Protein AF-A0A7K3B7R7-F1 (afdb_monomer_lite)

Secondary structure (DSSP, 8-state):
-PPPP----PPPPHHHHHHHHHHHHHHTT-TTTTT--HHHHHHHHHHHHHHTT--HHHHHHHTT-SSSHHHHHHHTT---SHHHHHHHHHHHHT-S-S---------

Structure (mmCIF, N/CA/C/O backbone):
data_AF-A0A7K3B7R7-F1
#
_entry.id   AF-A0A7K3B7R7-F1
#
loop_
_atom_site.group_PDB
_atom_site.id
_atom_site.type_symbol
_atom_site.label_atom_id
_atom_site.label_alt_id
_atom_site.label_comp_id
_atom_site.label_asym_id
_atom_site.label_entity_id
_atom_site.label_seq_id
_atom_site.pdbx_PDB_ins_code
_atom_site.Cartn_x
_atom_site.Cartn_y
_atom_site.Cartn_z
_atom_site.occupancy
_atom_site.B_iso_or_equiv
_atom_site.auth_seq_id
_atom_site.auth_comp_id
_atom_site.auth_asym_id
_atom_site.auth_atom_id
_atom_site.pdbx_PDB_model_num
ATOM 1 N N . MET A 1 1 ? 28.912 -27.828 24.192 1.00 46.25 1 MET A N 1
ATOM 2 C CA . MET A 1 1 ? 28.065 -27.577 23.003 1.00 46.25 1 MET A CA 1
ATOM 3 C C . MET A 1 1 ? 28.000 -26.072 22.773 1.00 46.25 1 MET A C 1
ATOM 5 O O . MET A 1 1 ? 27.252 -25.391 23.460 1.00 46.25 1 MET A O 1
ATOM 9 N N . THR A 1 2 ? 28.843 -25.534 21.890 1.00 43.78 2 THR A N 1
ATOM 10 C CA . THR A 1 2 ? 28.961 -24.084 21.651 1.00 43.78 2 THR A CA 1
ATOM 11 C C . THR A 1 2 ? 28.072 -23.689 20.475 1.00 43.78 2 THR A C 1
ATOM 13 O O . THR A 1 2 ? 28.225 -24.208 19.373 1.00 43.78 2 THR A O 1
ATOM 16 N N . ARG A 1 3 ? 27.106 -22.800 20.721 1.00 42.75 3 ARG A N 1
ATOM 17 C CA . ARG A 1 3 ? 26.146 -22.293 19.732 1.00 42.75 3 ARG A CA 1
ATOM 18 C C . ARG A 1 3 ? 26.862 -21.364 18.742 1.00 42.75 3 ARG A C 1
ATOM 20 O O . ARG A 1 3 ? 27.507 -20.406 19.157 1.00 42.75 3 ARG A O 1
ATOM 27 N N . ALA A 1 4 ? 26.749 -21.656 17.446 1.00 44.12 4 ALA A N 1
ATOM 28 C CA . ALA A 1 4 ? 27.313 -20.835 16.374 1.00 44.12 4 ALA A CA 1
ATOM 29 C C . ALA A 1 4 ? 26.677 -19.425 16.343 1.00 44.12 4 ALA A C 1
ATOM 31 O O . ALA A 1 4 ? 25.479 -19.292 16.627 1.00 44.12 4 ALA A O 1
ATOM 32 N N . PRO A 1 5 ? 27.436 -18.370 15.987 1.00 53.50 5 PRO A N 1
ATOM 33 C CA . PRO A 1 5 ? 26.903 -17.018 15.894 1.00 53.50 5 PRO A CA 1
ATOM 34 C C . PRO A 1 5 ? 25.890 -16.923 14.751 1.00 53.50 5 PRO A C 1
ATOM 36 O O . PRO A 1 5 ? 26.115 -17.400 13.638 1.00 53.50 5 PRO A O 1
ATOM 39 N N . HIS A 1 6 ? 24.753 -16.294 15.040 1.00 53.25 6 HIS A N 1
ATOM 40 C CA . HIS A 1 6 ? 23.713 -16.009 14.063 1.00 53.25 6 HIS A CA 1
ATOM 41 C C . HIS A 1 6 ? 24.274 -14.991 13.063 1.00 53.25 6 HIS A C 1
ATOM 43 O O . HIS A 1 6 ? 24.406 -13.809 13.377 1.00 53.25 6 HIS A O 1
ATOM 49 N N . ALA A 1 7 ? 24.684 -15.460 11.884 1.00 51.19 7 ALA A N 1
ATOM 50 C CA . ALA A 1 7 ? 25.172 -14.597 10.821 1.00 51.19 7 ALA A CA 1
ATOM 51 C C . ALA A 1 7 ? 24.057 -13.619 10.425 1.00 51.19 7 ALA A C 1
ATOM 53 O O . ALA A 1 7 ? 23.098 -13.988 9.745 1.00 51.19 7 ALA A O 1
ATOM 54 N N . SER A 1 8 ? 24.190 -12.368 10.868 1.00 52.75 8 SER A N 1
ATOM 55 C CA . SER A 1 8 ? 23.387 -11.248 10.393 1.00 52.75 8 SER A CA 1
ATOM 56 C C . SER A 1 8 ? 23.635 -11.117 8.893 1.00 52.75 8 SER A C 1
ATOM 58 O O . SER A 1 8 ? 24.683 -10.635 8.459 1.00 52.75 8 SER A O 1
ATOM 60 N N . LYS A 1 9 ? 22.715 -11.642 8.075 1.00 57.69 9 LYS A N 1
ATOM 61 C CA . LYS A 1 9 ? 22.773 -11.480 6.622 1.00 57.69 9 LYS A CA 1
ATOM 62 C C . LYS A 1 9 ? 22.607 -9.994 6.332 1.00 57.69 9 LYS A C 1
ATOM 64 O O . LYS A 1 9 ? 21.502 -9.463 6.368 1.00 57.69 9 LYS A O 1
ATOM 69 N N . MET A 1 10 ? 23.729 -9.328 6.083 1.00 53.34 10 MET A N 1
ATOM 70 C CA . MET A 1 10 ? 23.778 -7.915 5.747 1.00 53.34 10 MET A CA 1
ATOM 71 C C . MET A 1 10 ? 22.885 -7.659 4.529 1.00 53.34 10 MET A C 1
ATOM 73 O O . MET A 1 10 ? 23.111 -8.219 3.453 1.00 53.34 10 MET A O 1
ATOM 77 N N . SER A 1 11 ? 21.843 -6.845 4.721 1.00 61.38 11 SER A N 1
ATO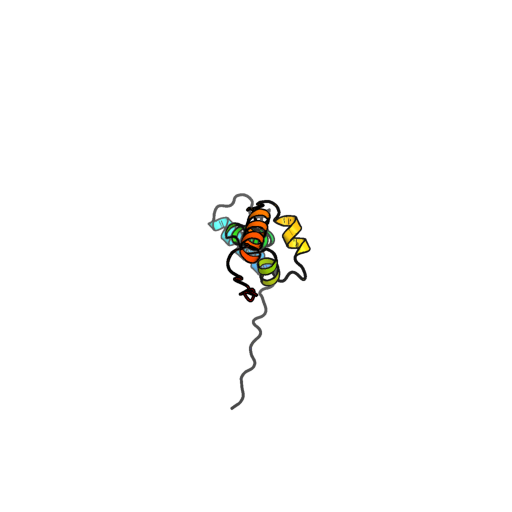M 78 C CA . SER A 1 11 ? 20.913 -6.473 3.655 1.00 61.38 11 SER A CA 1
ATOM 79 C C . SER A 1 11 ? 21.689 -5.929 2.452 1.00 61.38 11 SER A C 1
ATOM 81 O O . SER A 1 11 ? 22.610 -5.124 2.633 1.00 61.38 11 SER A O 1
ATOM 83 N N . PRO A 1 12 ? 21.359 -6.351 1.218 1.00 62.47 12 PRO A N 1
ATOM 84 C CA . PRO A 1 12 ? 22.088 -5.910 0.045 1.00 62.47 12 PRO A CA 1
ATOM 85 C C . PRO A 1 12 ? 22.041 -4.378 -0.055 1.00 62.47 12 PRO A C 1
ATOM 87 O O . PRO A 1 12 ? 20.978 -3.781 0.131 1.00 62.47 12 PRO A O 1
ATOM 90 N N . PRO A 1 13 ? 23.169 -3.718 -0.375 1.00 68.94 13 PRO A N 1
ATOM 91 C CA . PRO A 1 13 ? 23.219 -2.266 -0.457 1.00 68.94 13 PRO A CA 1
ATOM 92 C C . PRO A 1 13 ? 22.164 -1.752 -1.442 1.00 68.94 13 PRO A C 1
ATOM 94 O O . PRO A 1 13 ? 21.973 -2.336 -2.512 1.00 68.94 13 PRO A O 1
ATOM 97 N N . ARG A 1 14 ? 21.508 -0.634 -1.104 1.00 64.88 14 ARG A N 1
ATOM 98 C CA . ARG A 1 14 ? 20.376 -0.018 -1.834 1.00 64.88 14 ARG A CA 1
ATOM 99 C C . ARG A 1 14 ? 20.536 -0.012 -3.362 1.00 64.88 14 ARG A C 1
ATOM 101 O O . ARG A 1 14 ? 19.575 -0.237 -4.096 1.00 64.88 14 ARG A O 1
ATOM 108 N N . ARG A 1 15 ? 21.763 0.200 -3.853 1.00 71.25 15 ARG A N 1
ATOM 109 C CA . ARG A 1 15 ? 22.100 0.213 -5.286 1.00 71.25 15 ARG A CA 1
ATOM 110 C C . ARG A 1 15 ? 21.878 -1.141 -5.981 1.00 71.25 15 ARG A C 1
ATOM 112 O O . ARG A 1 15 ? 21.479 -1.152 -7.142 1.00 71.25 15 ARG A O 1
ATOM 119 N N . LYS A 1 16 ? 22.095 -2.271 -5.295 1.00 80.06 16 LYS A N 1
ATOM 120 C CA . LYS A 1 16 ? 21.830 -3.619 -5.834 1.00 80.06 16 LYS A CA 1
ATOM 121 C C . LYS A 1 16 ? 20.328 -3.886 -5.962 1.00 80.06 16 LYS A C 1
ATOM 123 O O . LYS A 1 16 ? 19.905 -4.422 -6.980 1.00 80.06 16 LYS A O 1
ATOM 128 N N . VAL A 1 17 ? 19.529 -3.443 -4.989 1.00 84.50 17 VAL A N 1
ATOM 129 C CA . VAL A 1 17 ? 18.064 -3.612 -4.995 1.00 84.50 17 VAL A CA 1
ATOM 130 C C . VAL A 1 17 ? 17.426 -2.843 -6.151 1.00 84.50 17 VAL A C 1
ATOM 132 O O . VAL A 1 17 ? 16.687 -3.425 -6.938 1.00 84.50 17 VAL A O 1
ATOM 135 N N . LEU A 1 18 ? 17.771 -1.562 -6.321 1.00 84.38 18 LEU A N 1
ATOM 136 C CA . LEU A 1 18 ? 17.210 -0.742 -7.400 1.00 84.38 18 LEU A CA 1
ATOM 137 C C . LEU A 1 18 ? 17.597 -1.261 -8.793 1.00 84.38 18 LEU A C 1
ATOM 139 O O . LEU A 1 18 ? 16.796 -1.209 -9.723 1.00 84.38 18 LEU A O 1
ATOM 143 N N . ARG A 1 19 ? 18.820 -1.782 -8.945 1.00 86.38 19 ARG A N 1
ATOM 144 C CA . ARG A 1 19 ? 19.269 -2.404 -10.197 1.00 86.38 19 ARG A CA 1
ATOM 145 C C . ARG A 1 19 ? 18.445 -3.647 -10.528 1.00 86.38 19 ARG A C 1
ATOM 147 O O . ARG A 1 19 ? 17.973 -3.763 -11.653 1.00 86.38 19 ARG A O 1
ATOM 154 N N . ASN A 1 20 ? 18.272 -4.549 -9.563 1.00 89.12 20 ASN A N 1
ATOM 155 C CA . ASN A 1 20 ? 17.498 -5.770 -9.771 1.00 89.12 20 ASN A CA 1
ATOM 156 C C . ASN A 1 20 ? 16.024 -5.440 -10.057 1.00 89.12 20 ASN A C 1
ATOM 158 O O . ASN A 1 20 ? 15.453 -5.984 -10.994 1.00 89.12 20 ASN A O 1
ATOM 162 N N . PHE A 1 21 ? 15.446 -4.476 -9.334 1.00 89.00 21 PHE A N 1
ATOM 163 C CA . PHE A 1 21 ? 14.086 -3.993 -9.578 1.00 89.00 21 PHE A CA 1
ATOM 164 C C . PHE A 1 21 ? 13.899 -3.472 -11.011 1.00 89.00 21 PHE A C 1
ATOM 166 O O . PHE A 1 21 ? 12.953 -3.847 -11.690 1.00 89.00 21 PHE A O 1
ATOM 173 N N . ARG A 1 22 ? 14.850 -2.686 -11.529 1.00 89.19 22 ARG A N 1
ATOM 174 C CA . ARG A 1 22 ? 14.823 -2.215 -12.926 1.00 89.19 22 ARG A CA 1
ATOM 175 C C . ARG A 1 22 ? 14.975 -3.329 -13.962 1.00 89.19 22 ARG A C 1
ATOM 177 O O . ARG A 1 22 ? 14.510 -3.152 -15.086 1.00 89.19 22 ARG A O 1
ATOM 184 N N . SER A 1 23 ? 15.641 -4.431 -13.612 1.00 91.19 23 SER A N 1
ATOM 185 C CA . SER A 1 23 ? 15.676 -5.629 -14.459 1.00 91.19 23 SER A CA 1
ATOM 186 C C . SER A 1 23 ? 14.284 -6.247 -14.535 1.00 91.19 23 SER A C 1
ATOM 188 O O . SER A 1 23 ? 13.755 -6.385 -15.626 1.00 91.19 23 SER A O 1
ATOM 190 N N . LEU A 1 24 ? 13.640 -6.468 -13.386 1.00 91.31 24 LEU A N 1
ATOM 191 C CA . LEU A 1 24 ? 12.280 -7.013 -13.327 1.00 91.31 24 LEU A CA 1
ATOM 192 C C . LEU A 1 24 ? 11.270 -6.142 -14.087 1.00 91.31 24 LEU A C 1
ATOM 194 O O . LEU A 1 24 ? 10.455 -6.663 -14.836 1.00 91.31 24 LEU A O 1
ATOM 198 N N . LEU A 1 25 ? 11.355 -4.812 -13.964 1.00 91.94 25 LEU A N 1
ATOM 199 C CA . LEU A 1 25 ? 10.488 -3.898 -14.719 1.00 91.94 25 LEU A CA 1
ATOM 200 C C . LEU A 1 25 ? 10.712 -3.973 -16.237 1.00 91.94 25 LEU A C 1
ATOM 202 O O . LEU A 1 25 ? 9.785 -3.721 -17.000 1.00 91.94 25 LEU A O 1
ATOM 206 N N . LYS A 1 26 ? 11.932 -4.303 -16.684 1.00 91.56 26 LYS A N 1
ATOM 207 C CA . LYS A 1 26 ? 12.227 -4.546 -18.106 1.00 91.56 26 LYS A CA 1
ATOM 208 C C . LYS A 1 26 ? 11.517 -5.797 -18.583 1.00 91.56 26 LYS A C 1
ATOM 210 O O . LYS A 1 26 ? 10.862 -5.759 -19.617 1.00 91.56 26 LYS A O 1
ATOM 215 N N . ASP A 1 27 ? 11.657 -6.867 -17.815 1.00 93.94 27 ASP A N 1
ATOM 216 C CA . ASP A 1 27 ? 11.107 -8.173 -18.157 1.00 93.94 27 ASP A CA 1
ATOM 217 C C . ASP A 1 27 ? 9.568 -8.138 -18.122 1.00 93.94 27 ASP A C 1
ATOM 219 O O . ASP A 1 27 ? 8.915 -8.794 -18.923 1.00 93.94 27 ASP A O 1
ATOM 223 N N . ALA A 1 28 ? 8.990 -7.284 -17.270 1.00 92.12 28 ALA A N 1
ATOM 224 C CA . ALA A 1 28 ? 7.556 -7.010 -17.196 1.00 92.12 28 ALA A CA 1
ATOM 225 C C . ALA A 1 28 ? 7.038 -5.978 -18.228 1.00 92.12 28 ALA A C 1
ATOM 227 O O . ALA A 1 28 ? 5.858 -5.639 -18.197 1.00 92.12 28 ALA A O 1
ATOM 228 N N . GLY A 1 29 ? 7.888 -5.451 -19.120 1.00 93.06 29 GLY A N 1
ATOM 229 C CA . GLY A 1 29 ? 7.460 -4.575 -20.220 1.00 93.06 29 GLY A CA 1
ATOM 230 C C . GLY A 1 29 ? 7.135 -3.122 -19.845 1.00 93.06 29 GLY A C 1
ATOM 231 O O . GLY A 1 29 ? 6.448 -2.441 -20.602 1.00 93.06 29 GLY A O 1
ATOM 232 N N . PHE A 1 30 ? 7.620 -2.609 -18.709 1.00 89.88 30 PHE A N 1
ATOM 233 C CA . PHE A 1 30 ? 7.379 -1.211 -18.331 1.00 89.88 30 PHE A CA 1
ATOM 234 C C . PHE A 1 30 ? 8.234 -0.245 -19.179 1.00 89.88 30 PHE A C 1
ATOM 236 O O . PHE A 1 30 ? 9.461 -0.408 -19.218 1.00 89.88 30 PHE A O 1
ATOM 243 N N . PRO A 1 31 ? 7.636 0.792 -19.801 1.00 81.88 31 PRO A N 1
ATOM 244 C CA . PRO A 1 31 ? 8.338 1.686 -20.727 1.00 81.88 31 PRO A CA 1
ATOM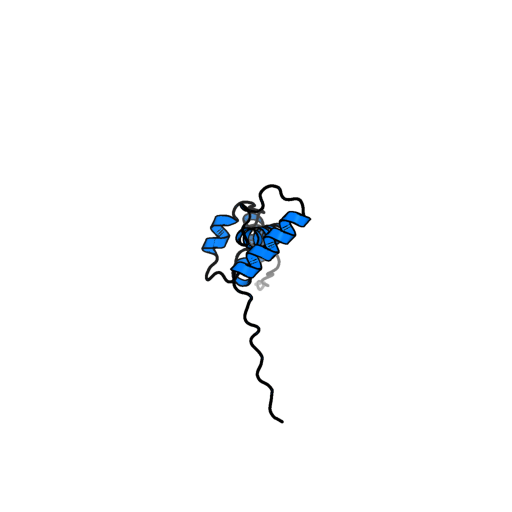 245 C C . PRO A 1 31 ? 9.405 2.549 -20.027 1.00 81.88 31 PRO A C 1
ATOM 247 O O . PRO A 1 31 ? 10.576 2.511 -20.411 1.00 81.88 31 PRO A O 1
ATOM 250 N N . ASP A 1 32 ? 9.058 3.220 -18.920 1.00 84.56 32 ASP A N 1
ATOM 251 C CA . ASP A 1 32 ? 9.922 4.216 -18.258 1.00 84.56 32 ASP A CA 1
ATOM 252 C C . ASP A 1 32 ? 10.483 3.770 -16.903 1.00 84.56 32 ASP A C 1
ATOM 254 O O . ASP A 1 32 ? 10.295 4.389 -15.861 1.00 84.56 32 ASP A O 1
ATOM 258 N N . ARG A 1 33 ? 11.267 2.689 -16.901 1.00 83.25 33 ARG A N 1
ATOM 259 C CA . ARG A 1 33 ? 11.856 2.055 -15.693 1.00 83.25 33 ARG A CA 1
ATOM 260 C C . ARG A 1 33 ? 12.677 2.981 -14.784 1.00 83.25 33 ARG A C 1
ATOM 262 O O . ARG A 1 33 ? 12.996 2.604 -13.656 1.00 83.25 33 ARG A O 1
ATOM 269 N N . LYS A 1 34 ? 13.123 4.137 -15.285 1.00 82.75 34 LYS A N 1
ATOM 270 C CA . LYS A 1 34 ? 13.902 5.113 -14.505 1.00 82.75 34 LYS A CA 1
ATOM 271 C C . LYS A 1 34 ? 13.022 5.941 -13.567 1.00 82.75 34 LYS A C 1
ATOM 273 O O . LYS A 1 34 ? 13.515 6.275 -12.492 1.00 82.75 34 LYS A O 1
ATOM 278 N N . GLU A 1 35 ? 11.764 6.164 -13.942 1.00 85.12 35 GLU A N 1
ATOM 279 C CA . GLU A 1 35 ? 10.748 6.856 -13.136 1.00 85.12 35 GLU A CA 1
ATOM 280 C C . GLU A 1 35 ? 10.291 6.004 -11.946 1.00 85.12 35 GLU A C 1
ATOM 282 O O . GLU A 1 35 ? 9.925 6.509 -10.888 1.00 85.12 35 GLU A O 1
ATOM 287 N N . TRP A 1 36 ? 10.388 4.679 -12.075 1.00 84.75 36 TRP A N 1
ATOM 288 C CA . TRP A 1 36 ? 10.016 3.756 -11.014 1.00 84.75 36 TRP A CA 1
ATOM 289 C C . TRP A 1 36 ? 11.113 3.646 -9.957 1.00 84.75 36 TRP A C 1
ATOM 291 O O . TRP A 1 36 ? 12.267 3.284 -10.222 1.00 84.75 36 TRP A O 1
ATOM 301 N N . THR A 1 37 ? 10.724 3.885 -8.709 1.00 84.75 37 THR A N 1
ATOM 302 C CA . THR A 1 37 ? 11.582 3.671 -7.545 1.00 84.75 37 THR A CA 1
ATOM 303 C C . THR A 1 37 ? 11.029 2.547 -6.677 1.00 84.75 37 THR A C 1
ATOM 305 O O . THR A 1 37 ? 9.848 2.218 -6.721 1.00 84.75 37 THR A O 1
ATOM 308 N N . THR A 1 38 ? 11.868 1.965 -5.817 1.00 81.81 38 THR A N 1
ATOM 309 C CA . THR A 1 38 ? 11.414 0.949 -4.852 1.00 81.81 38 THR A CA 1
ATOM 310 C C . THR A 1 38 ? 10.408 1.501 -3.834 1.00 81.81 38 THR A C 1
ATOM 312 O O . THR A 1 38 ? 9.782 0.721 -3.123 1.00 81.81 38 THR A O 1
ATOM 315 N N . ARG A 1 39 ? 10.247 2.833 -3.739 1.00 81.62 39 ARG A N 1
ATOM 316 C CA . ARG A 1 39 ? 9.224 3.478 -2.905 1.00 81.62 39 ARG A CA 1
ATOM 317 C C . ARG A 1 39 ? 7.818 3.119 -3.382 1.00 81.62 39 ARG A C 1
ATOM 319 O O . ARG A 1 39 ? 6.957 2.908 -2.534 1.00 81.62 39 ARG A O 1
ATOM 326 N N . GLU A 1 40 ? 7.623 2.969 -4.691 1.00 81.38 40 GLU A N 1
ATOM 327 C CA . GLU A 1 40 ? 6.321 2.616 -5.264 1.00 81.38 40 GLU A CA 1
ATOM 328 C C . GLU A 1 40 ? 5.820 1.266 -4.749 1.00 81.38 40 GLU A C 1
ATOM 330 O O . GLU A 1 40 ? 4.639 1.121 -4.469 1.00 81.38 40 GLU A O 1
ATOM 335 N N . LEU A 1 41 ? 6.719 0.311 -4.486 1.00 83.31 41 LEU A N 1
ATOM 336 C CA . LEU A 1 41 ? 6.346 -0.984 -3.907 1.00 83.31 41 LEU A CA 1
ATOM 337 C C . LEU A 1 41 ? 5.749 -0.848 -2.502 1.00 83.31 41 LEU A C 1
ATOM 339 O O . LEU A 1 41 ? 4.783 -1.534 -2.177 1.00 83.31 41 LEU A O 1
ATOM 343 N N . ARG A 1 42 ? 6.292 0.054 -1.670 1.00 81.50 42 ARG A N 1
ATOM 344 C CA . ARG A 1 42 ? 5.712 0.348 -0.350 1.00 81.50 42 ARG A CA 1
ATOM 345 C C . ARG A 1 42 ? 4.333 0.986 -0.507 1.00 81.50 42 ARG A C 1
ATOM 347 O O . ARG A 1 42 ? 3.437 0.661 0.263 1.00 81.50 42 ARG A O 1
ATOM 354 N N . THR A 1 43 ? 4.163 1.855 -1.500 1.00 79.06 43 THR A N 1
ATOM 355 C CA . THR A 1 43 ? 2.864 2.457 -1.814 1.00 79.06 43 THR A CA 1
ATOM 356 C C . THR A 1 43 ? 1.852 1.387 -2.241 1.00 79.06 43 THR A C 1
ATOM 358 O O . THR A 1 43 ? 0.788 1.283 -1.641 1.00 79.06 43 THR A O 1
ATOM 361 N N . SER A 1 44 ? 2.194 0.523 -3.202 1.00 81.69 44 SER A N 1
ATOM 362 C CA . SER A 1 44 ? 1.321 -0.565 -3.666 1.00 81.69 44 SER A CA 1
ATOM 363 C C . SER A 1 44 ? 0.956 -1.545 -2.551 1.00 81.69 44 SER A C 1
ATOM 365 O O . SER A 1 44 ? -0.203 -1.932 -2.442 1.00 81.69 44 SER A O 1
ATOM 367 N N . PHE A 1 45 ? 1.916 -1.912 -1.697 1.00 84.50 45 PHE A N 1
ATOM 368 C CA . PHE A 1 45 ? 1.678 -2.789 -0.549 1.00 84.50 45 PHE A CA 1
ATOM 369 C C . PHE A 1 45 ? 0.598 -2.231 0.384 1.00 84.50 45 PHE A C 1
ATOM 371 O O . PHE A 1 45 ? -0.354 -2.929 0.722 1.00 84.50 45 PHE A O 1
ATOM 378 N N . VAL A 1 46 ? 0.711 -0.955 0.760 1.00 78.31 46 VAL A N 1
ATOM 379 C CA . VAL A 1 46 ? -0.275 -0.313 1.637 1.00 78.31 46 VAL A CA 1
ATOM 380 C C . VAL A 1 46 ? -1.631 -0.171 0.940 1.00 78.31 46 VAL A C 1
ATOM 382 O O . VAL A 1 46 ? -2.652 -0.447 1.567 1.00 78.31 46 VAL A O 1
ATOM 385 N N . SER A 1 47 ? -1.657 0.185 -0.351 1.00 75.38 47 SER A N 1
ATOM 386 C CA . SER A 1 47 ? -2.897 0.250 -1.139 1.00 75.38 47 SER A CA 1
ATOM 387 C C . SER A 1 47 ? -3.651 -1.079 -1.150 1.00 75.38 47 SER A C 1
ATOM 389 O O . SER A 1 47 ? -4.860 -1.087 -0.944 1.00 75.38 47 SER A O 1
ATOM 391 N N . LEU A 1 48 ? -2.951 -2.199 -1.364 1.00 82.38 48 LEU A N 1
ATOM 392 C CA . LEU A 1 48 ? -3.567 -3.527 -1.393 1.00 82.38 48 LEU A CA 1
ATOM 393 C C . LEU A 1 48 ? -4.145 -3.907 -0.029 1.00 82.38 48 LEU A C 1
ATOM 395 O O . LEU A 1 48 ? -5.300 -4.310 0.049 1.00 82.38 48 LEU A O 1
ATOM 399 N N . LEU A 1 49 ? -3.386 -3.730 1.056 1.00 82.06 49 LEU A N 1
ATOM 400 C CA . LEU A 1 49 ? -3.888 -4.036 2.401 1.00 82.06 49 LEU A CA 1
ATOM 401 C C . LEU A 1 49 ? -5.103 -3.177 2.770 1.00 82.06 49 LEU A C 1
ATOM 403 O O . LEU A 1 49 ? -6.059 -3.678 3.360 1.00 82.06 49 LEU A O 1
ATOM 407 N N . SER A 1 50 ? -5.092 -1.904 2.377 1.00 74.06 50 SER A N 1
ATOM 408 C CA . SER A 1 50 ? -6.236 -1.016 2.564 1.00 74.06 50 SER A CA 1
ATOM 409 C C . SER A 1 50 ? -7.451 -1.471 1.745 1.00 74.06 50 SER A C 1
ATOM 411 O O . SER A 1 50 ? -8.564 -1.487 2.270 1.00 74.06 50 SER A O 1
ATOM 413 N N . ASP A 1 51 ? -7.265 -1.912 0.497 1.00 77.50 51 ASP A N 1
ATOM 414 C CA . ASP A 1 51 ? -8.360 -2.456 -0.317 1.00 77.50 51 ASP A CA 1
ATOM 415 C C . ASP A 1 51 ? -8.854 -3.828 0.182 1.00 77.50 51 ASP A C 1
ATOM 417 O O . ASP A 1 51 ? -9.998 -4.209 -0.051 1.00 77.50 51 ASP A O 1
ATOM 421 N N . HIS A 1 52 ? -8.064 -4.544 0.974 1.00 81.25 52 HIS A N 1
ATOM 422 C CA . HIS A 1 52 ? -8.532 -5.720 1.710 1.00 81.25 52 HIS A CA 1
ATOM 423 C C . HIS A 1 52 ? -9.214 -5.384 3.048 1.00 81.25 52 HIS A C 1
ATOM 425 O O . HIS A 1 52 ? -9.632 -6.292 3.759 1.00 81.25 52 HIS A O 1
ATOM 431 N N . GLY A 1 53 ? -9.382 -4.100 3.384 1.00 75.56 53 GLY A N 1
ATOM 432 C CA . GLY A 1 53 ? -10.079 -3.664 4.597 1.00 75.56 53 GLY A CA 1
ATOM 433 C C . GLY A 1 53 ? -9.245 -3.764 5.875 1.00 75.56 53 GLY A C 1
ATOM 434 O O . GLY A 1 53 ? -9.800 -3.679 6.966 1.00 75.56 53 GLY A O 1
ATOM 435 N N . ILE A 1 54 ? -7.923 -3.930 5.766 1.00 80.06 54 ILE A N 1
ATOM 436 C CA . ILE A 1 54 ? -7.047 -3.965 6.939 1.00 80.06 54 ILE A CA 1
ATOM 437 C C . ILE A 1 54 ? -6.973 -2.555 7.560 1.00 80.06 54 ILE A C 1
ATOM 439 O O . ILE A 1 54 ? -6.702 -1.593 6.831 1.00 80.06 54 ILE A O 1
ATOM 443 N N . PRO A 1 55 ? -7.166 -2.406 8.886 1.00 77.75 55 PRO A N 1
ATOM 444 C CA . PRO A 1 55 ? -7.096 -1.108 9.551 1.00 77.75 55 PRO A CA 1
ATOM 445 C C . PRO A 1 55 ? -5.740 -0.420 9.384 1.00 77.75 55 PRO A C 1
ATOM 447 O O . PRO A 1 55 ? -4.678 -1.056 9.370 1.00 77.75 55 PRO A O 1
ATOM 450 N N . ILE A 1 56 ? -5.761 0.908 9.287 1.00 74.12 56 ILE A N 1
ATOM 451 C CA . ILE A 1 56 ? -4.578 1.712 8.969 1.00 74.12 56 ILE A CA 1
ATOM 452 C C . ILE A 1 56 ? -3.508 1.636 10.066 1.00 74.12 56 ILE A C 1
ATOM 454 O O . ILE A 1 56 ? -2.312 1.710 9.780 1.00 74.12 56 ILE A O 1
ATOM 458 N N . GLU A 1 57 ? -3.913 1.427 11.314 1.00 74.81 57 GLU A N 1
ATOM 459 C CA . GLU A 1 57 ? -3.059 1.248 12.485 1.00 74.81 57 GLU A CA 1
ATOM 460 C C . GLU A 1 57 ? -2.283 -0.067 12.388 1.00 74.81 57 GLU A C 1
ATOM 462 O O . GLU A 1 57 ? -1.081 -0.108 12.657 1.00 74.81 57 GLU A O 1
ATOM 467 N N . VAL A 1 58 ? -2.958 -1.132 11.94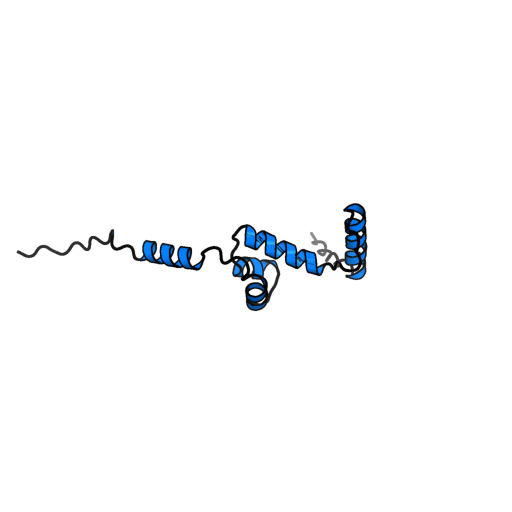3 1.00 78.31 58 VAL A N 1
ATOM 468 C CA . VAL A 1 58 ? -2.351 -2.447 11.709 1.00 78.31 58 VAL A CA 1
ATOM 469 C C . VAL A 1 58 ? -1.340 -2.347 10.571 1.00 78.31 58 VAL A C 1
ATOM 471 O O . VAL A 1 58 ? -0.192 -2.765 10.729 1.00 78.31 58 VAL A O 1
ATOM 474 N N . ILE A 1 59 ? -1.717 -1.710 9.458 1.00 78.88 59 ILE A N 1
ATOM 475 C CA . ILE A 1 59 ? -0.807 -1.512 8.323 1.00 78.88 59 ILE A CA 1
ATOM 476 C C . ILE A 1 59 ? 0.412 -0.675 8.737 1.00 78.88 59 ILE A C 1
ATOM 478 O O . ILE A 1 59 ? 1.542 -1.027 8.397 1.00 78.88 59 ILE A O 1
ATOM 482 N N . SER A 1 60 ? 0.209 0.395 9.513 1.00 78.19 60 SER A N 1
ATOM 483 C CA . SER A 1 60 ? 1.276 1.300 9.973 1.00 78.19 60 SER A CA 1
ATOM 484 C C . SER A 1 60 ? 2.338 0.582 10.810 1.00 78.19 60 SER A C 1
ATOM 486 O O . SER A 1 60 ? 3.530 0.856 10.649 1.00 78.19 60 SER A O 1
ATOM 488 N N . ARG A 1 61 ? 1.924 -0.381 11.644 1.00 80.38 61 ARG A N 1
ATOM 489 C CA . ARG A 1 61 ? 2.839 -1.234 12.420 1.00 80.38 61 ARG A CA 1
ATOM 490 C C . ARG A 1 61 ? 3.677 -2.135 11.510 1.00 80.38 61 ARG A C 1
ATOM 492 O O . ARG A 1 61 ? 4.887 -2.215 11.691 1.00 80.38 61 ARG A O 1
ATOM 499 N N . VAL A 1 62 ? 3.063 -2.755 10.499 1.00 81.69 62 VAL A N 1
ATOM 500 C CA . VAL A 1 62 ? 3.751 -3.671 9.565 1.00 81.69 62 VAL A CA 1
ATOM 501 C C . VAL A 1 62 ? 4.789 -2.947 8.705 1.00 81.69 62 VAL A C 1
ATOM 503 O O . VAL A 1 62 ? 5.864 -3.484 8.445 1.00 81.69 62 VAL A O 1
ATOM 506 N N . VAL A 1 63 ? 4.511 -1.712 8.280 1.00 79.62 63 VAL A N 1
ATOM 507 C CA . VAL A 1 63 ? 5.462 -0.926 7.471 1.00 79.62 63 VAL A CA 1
ATOM 508 C C . VAL A 1 63 ? 6.526 -0.197 8.302 1.00 79.62 63 VAL A C 1
ATOM 510 O O . VAL A 1 63 ? 7.415 0.436 7.723 1.00 79.62 63 VAL A O 1
ATOM 513 N N . GLY A 1 64 ? 6.463 -0.303 9.635 1.00 77.44 64 GLY A N 1
ATOM 514 C CA . GLY A 1 64 ? 7.440 0.268 10.563 1.00 77.44 64 GLY A CA 1
ATOM 515 C C . GLY A 1 64 ? 7.343 1.787 10.712 1.00 77.44 64 GLY A C 1
ATOM 516 O O . GLY A 1 64 ? 8.362 2.447 10.909 1.00 77.44 64 GLY A O 1
ATOM 517 N N . HIS A 1 65 ? 6.148 2.367 10.570 1.00 77.56 65 HIS A N 1
ATOM 518 C CA . HIS A 1 65 ? 5.950 3.783 10.875 1.00 77.56 65 HIS A CA 1
ATOM 519 C C . HIS A 1 65 ? 5.878 3.997 12.394 1.00 77.56 65 HIS A C 1
ATOM 521 O O . HIS A 1 65 ? 5.247 3.220 13.106 1.00 77.56 65 HIS A O 1
ATOM 527 N N . SER A 1 66 ? 6.483 5.083 12.888 1.00 57.03 66 SER A N 1
ATOM 528 C CA . SER A 1 66 ? 6.407 5.489 14.302 1.00 57.03 66 SER A CA 1
ATOM 529 C C . SER A 1 66 ? 5.019 5.997 14.728 1.00 57.03 66 SER A C 1
ATOM 531 O O . SER A 1 66 ? 4.783 6.198 15.914 1.00 57.03 66 SER A O 1
ATOM 533 N N . GLY A 1 67 ? 4.096 6.185 13.777 1.00 56.28 67 GLY A N 1
ATOM 534 C CA . GLY A 1 67 ? 2.695 6.558 13.991 1.00 56.28 67 GLY A CA 1
ATOM 535 C C . GLY A 1 67 ? 1.854 6.396 12.717 1.00 56.28 67 GLY A C 1
ATOM 536 O O . GLY A 1 67 ? 2.398 6.153 11.636 1.00 56.28 67 GLY A O 1
ATOM 537 N N . SER A 1 68 ? 0.528 6.541 12.823 1.00 56.12 68 SER A N 1
ATOM 538 C CA . SER A 1 68 ? -0.410 6.400 11.694 1.00 56.12 68 SER A CA 1
ATOM 539 C C . SER A 1 68 ? -0.493 7.640 10.803 1.00 56.12 68 SER A C 1
ATOM 541 O O . SER A 1 68 ? -0.927 7.515 9.664 1.00 56.12 68 SER A O 1
ATOM 543 N N . ALA A 1 69 ? -0.034 8.815 11.257 1.00 56.34 69 ALA A N 1
ATOM 544 C CA . ALA A 1 69 ? -0.230 10.097 10.564 1.00 56.34 69 ALA A CA 1
ATOM 545 C C . ALA A 1 69 ? 0.252 10.104 9.095 1.00 56.34 69 ALA A C 1
ATOM 547 O O . ALA A 1 69 ? -0.410 10.653 8.213 1.00 56.34 69 ALA A O 1
ATOM 548 N N . THR A 1 70 ? 1.385 9.452 8.804 1.00 56.72 70 THR A N 1
ATOM 549 C CA . THR A 1 70 ? 1.915 9.312 7.432 1.00 56.72 70 THR A CA 1
ATOM 550 C C . THR A 1 70 ? 1.040 8.398 6.569 1.00 56.72 70 THR A C 1
ATOM 552 O O . THR A 1 70 ? 0.938 8.600 5.361 1.00 56.72 70 THR A O 1
ATOM 555 N N . THR A 1 71 ? 0.397 7.400 7.173 1.00 53.81 71 THR A N 1
ATOM 556 C CA . THR A 1 71 ? -0.456 6.421 6.491 1.00 53.81 71 THR A CA 1
ATOM 557 C C . THR A 1 71 ? -1.893 6.959 6.348 1.00 53.81 71 THR A C 1
ATOM 559 O O . THR A 1 71 ? -2.464 6.908 5.265 1.00 53.81 71 THR A O 1
ATOM 562 N N . GLU A 1 72 ? -2.455 7.613 7.366 1.00 57.72 72 GLU A N 1
ATOM 563 C CA . GLU A 1 72 ? -3.766 8.284 7.311 1.00 57.72 72 GLU A CA 1
ATOM 564 C C . GLU A 1 72 ? -3.843 9.352 6.213 1.00 57.72 72 GLU A C 1
ATOM 566 O O . GLU A 1 72 ? -4.834 9.429 5.482 1.00 57.72 72 GLU A O 1
ATOM 571 N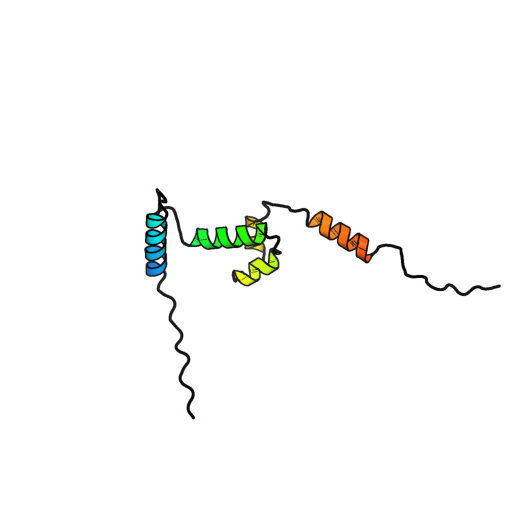 N . ARG A 1 73 ? -2.787 10.163 6.052 1.00 55.12 73 ARG A N 1
ATOM 572 C CA . ARG A 1 73 ? -2.765 11.266 5.075 1.00 55.12 73 ARG A CA 1
ATOM 573 C C . ARG A 1 73 ? -2.697 10.786 3.624 1.00 55.12 73 ARG A C 1
ATOM 575 O O . ARG A 1 73 ? -3.182 11.477 2.733 1.00 55.12 73 ARG A O 1
ATOM 582 N N . VAL A 1 74 ? -2.100 9.620 3.380 1.00 55.72 74 VAL A N 1
ATOM 583 C CA . VAL A 1 74 ? -1.931 9.063 2.027 1.00 55.72 74 VAL A CA 1
ATOM 584 C C . VAL A 1 74 ? -3.138 8.207 1.614 1.00 55.72 74 VAL A C 1
ATOM 586 O O . VAL A 1 74 ? -3.444 8.135 0.424 1.00 55.72 74 VAL A O 1
ATOM 589 N N . TYR A 1 75 ? -3.871 7.622 2.573 1.00 54.28 75 TYR A N 1
ATOM 590 C CA . TYR A 1 75 ? -4.826 6.539 2.291 1.00 54.28 75 TYR A CA 1
ATOM 591 C C . TYR A 1 75 ? -6.295 6.823 2.625 1.00 54.28 75 TYR A C 1
ATOM 593 O O . TYR A 1 75 ? -7.140 5.952 2.439 1.00 54.28 75 TYR A O 1
ATOM 601 N N . ARG A 1 76 ? -6.659 8.071 2.945 1.00 54.56 76 ARG A N 1
ATOM 602 C CA . ARG A 1 76 ? -8.060 8.543 3.058 1.00 54.56 76 ARG A CA 1
ATOM 603 C C . ARG A 1 76 ? -8.903 8.420 1.763 1.00 54.56 76 ARG A C 1
ATOM 605 O O . ARG A 1 76 ? -9.999 8.962 1.693 1.00 54.56 76 ARG A O 1
ATOM 612 N N . LYS A 1 77 ? -8.400 7.761 0.710 1.00 52.12 77 LYS A N 1
ATOM 613 C CA . LYS A 1 77 ? -9.002 7.711 -0.637 1.00 52.12 77 LYS A CA 1
ATOM 614 C C . LYS A 1 77 ? -10.135 6.694 -0.803 1.00 52.12 77 LYS A C 1
ATOM 616 O O . LYS A 1 77 ? -10.908 6.829 -1.743 1.00 52.12 77 LYS A O 1
ATOM 621 N N . LYS A 1 78 ? -10.286 5.724 0.100 1.00 49.12 78 LYS A N 1
ATOM 622 C CA . LYS A 1 78 ? -11.523 4.943 0.231 1.00 49.12 78 LYS A CA 1
ATOM 623 C C . LYS A 1 78 ? -11.969 5.006 1.683 1.00 49.12 78 LYS A C 1
ATOM 625 O O . LYS A 1 78 ? -11.593 4.170 2.497 1.00 49.12 78 LYS A O 1
ATOM 630 N N . LEU A 1 79 ? -12.801 5.997 1.986 1.00 48.75 79 LEU A N 1
ATOM 631 C CA . LEU A 1 79 ? -13.773 5.897 3.068 1.00 48.75 79 LEU A CA 1
ATOM 632 C C . LEU A 1 79 ? -14.732 4.744 2.711 1.00 48.75 79 LEU A C 1
ATOM 634 O O . LEU A 1 79 ? -15.856 4.969 2.279 1.00 48.75 79 LEU A O 1
ATOM 638 N N . ARG A 1 80 ? -14.283 3.485 2.839 1.00 52.88 80 ARG A N 1
ATOM 639 C CA . ARG A 1 80 ? -15.230 2.412 3.176 1.00 52.88 80 ARG A CA 1
ATOM 640 C C . ARG A 1 80 ? -15.902 2.860 4.473 1.00 52.88 80 ARG A C 1
ATOM 642 O O . ARG A 1 80 ? -15.225 3.551 5.238 1.00 52.88 80 ARG A O 1
ATOM 649 N N . PRO A 1 81 ? -17.190 2.580 4.707 1.00 54.16 81 PRO A N 1
ATOM 650 C CA . PRO A 1 81 ? -17.964 3.270 5.729 1.00 54.16 81 PRO A CA 1
ATOM 651 C C . PRO A 1 81 ? -17.572 2.779 7.133 1.00 54.16 81 PRO A C 1
ATOM 653 O O . PRO A 1 81 ? -18.366 2.188 7.843 1.00 54.16 81 PRO A O 1
ATOM 656 N N . LEU A 1 82 ? -16.332 3.039 7.553 1.00 54.59 82 LEU A N 1
ATOM 657 C CA . LEU A 1 82 ? -15.821 2.794 8.896 1.00 54.59 82 LEU A CA 1
ATOM 658 C C . LEU A 1 82 ? -16.625 3.603 9.915 1.00 54.59 82 LEU A C 1
ATOM 660 O O . LEU A 1 82 ? -16.780 3.179 11.050 1.00 54.59 82 LEU A O 1
ATOM 664 N N . ILE A 1 83 ? -17.149 4.759 9.492 1.00 58.22 83 ILE A N 1
ATOM 665 C CA . ILE A 1 83 ? -18.051 5.573 10.306 1.00 58.22 83 ILE A CA 1
ATOM 666 C C . ILE A 1 83 ? -19.375 4.833 10.530 1.00 58.22 83 ILE A C 1
ATOM 668 O O . ILE A 1 83 ? -19.848 4.812 11.658 1.00 58.22 83 ILE A O 1
ATOM 672 N N . ALA A 1 84 ? -19.937 4.189 9.497 1.00 61.47 84 ALA A N 1
ATOM 673 C CA . ALA A 1 84 ? -21.170 3.415 9.654 1.00 61.47 84 ALA A CA 1
ATOM 674 C C . ALA A 1 84 ? -20.923 2.155 10.485 1.00 61.47 84 ALA A C 1
ATOM 676 O O . ALA A 1 84 ? -21.645 1.937 11.437 1.00 61.47 84 ALA A O 1
ATOM 677 N N . ALA A 1 85 ? -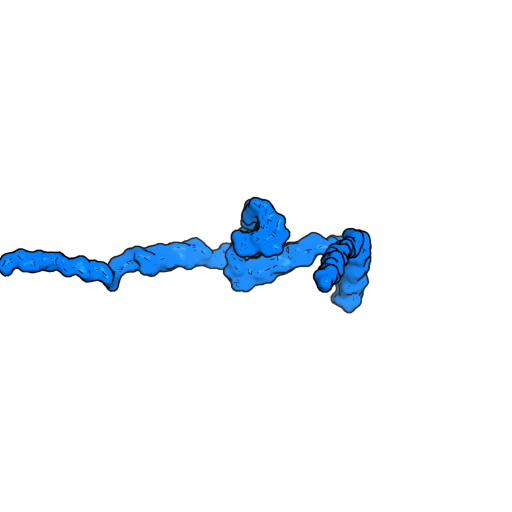19.839 1.416 10.227 1.00 65.81 85 ALA A N 1
ATOM 678 C CA . ALA A 1 85 ? -19.478 0.244 11.026 1.00 65.81 85 ALA A CA 1
ATOM 679 C C . ALA A 1 85 ? -19.237 0.586 12.510 1.00 65.81 85 ALA A C 1
ATOM 681 O O . ALA A 1 85 ? -19.539 -0.212 13.388 1.00 65.81 85 ALA A O 1
ATOM 682 N N . GLY A 1 86 ? -18.686 1.770 12.805 1.00 61.78 86 GLY A N 1
ATOM 683 C CA . GLY A 1 86 ? -18.530 2.248 14.179 1.00 61.78 86 GLY A CA 1
ATOM 684 C C . GLY A 1 86 ? -19.856 2.640 14.835 1.00 61.78 86 GLY A C 1
ATOM 685 O O . GLY A 1 86 ? -20.025 2.402 16.025 1.00 61.78 86 GLY A O 1
ATOM 686 N N . ALA A 1 87 ? -20.783 3.223 14.070 1.00 71.88 87 ALA A N 1
ATOM 687 C CA . ALA A 1 87 ? -22.133 3.522 14.539 1.00 71.88 87 ALA A CA 1
ATOM 688 C C . ALA A 1 87 ? -22.940 2.233 14.768 1.00 71.88 87 ALA A C 1
ATOM 690 O O . ALA A 1 87 ? -23.448 2.049 15.860 1.00 71.88 87 ALA A O 1
ATOM 691 N N . GLU A 1 88 ? -22.935 1.305 13.809 1.00 78.69 88 GLU A N 1
ATOM 692 C CA . GLU A 1 88 ? -23.560 -0.022 13.910 1.00 78.69 88 GLU A CA 1
ATOM 693 C C . GLU A 1 88 ? -23.015 -0.807 15.109 1.00 78.69 88 GLU A C 1
ATOM 695 O O . GLU A 1 88 ? -23.782 -1.330 15.903 1.00 78.69 88 GLU A O 1
ATOM 700 N N . ALA A 1 89 ? -21.694 -0.817 15.321 1.00 77.25 89 ALA A N 1
ATOM 701 C CA . ALA A 1 89 ? -21.113 -1.467 16.493 1.00 77.25 89 ALA A CA 1
ATOM 702 C C . ALA A 1 89 ? -21.533 -0.799 17.815 1.00 77.25 89 ALA A C 1
ATOM 704 O O . ALA A 1 89 ? -21.659 -1.482 18.825 1.00 77.25 89 ALA A O 1
ATOM 705 N N . MET A 1 90 ? -21.724 0.525 17.840 1.00 77.25 90 MET A N 1
ATOM 706 C CA . MET A 1 90 ? -22.253 1.211 19.023 1.00 77.25 90 MET A CA 1
ATOM 707 C C . MET A 1 90 ? -23.732 0.897 19.239 1.00 77.25 90 MET A C 1
ATOM 709 O O . MET A 1 90 ? -24.131 0.694 20.383 1.00 77.25 90 MET A O 1
ATOM 713 N N . ASP A 1 91 ? -24.515 0.819 18.166 1.00 81.19 91 ASP A N 1
ATOM 714 C CA . ASP A 1 91 ? -25.916 0.414 18.219 1.00 81.19 91 ASP A CA 1
ATOM 715 C C . ASP A 1 91 ? -26.039 -1.023 18.752 1.00 81.19 91 ASP A C 1
ATOM 717 O O . ASP A 1 91 ? -26.831 -1.244 19.658 1.00 81.19 91 ASP A O 1
ATOM 721 N N . ASP A 1 92 ? -25.182 -1.958 18.321 1.00 82.12 92 ASP A N 1
ATOM 722 C CA . ASP A 1 92 ? -25.110 -3.331 18.852 1.00 82.12 92 ASP A CA 1
ATOM 723 C C . ASP A 1 92 ? -24.694 -3.373 20.337 1.00 82.12 92 ASP A C 1
ATOM 725 O O . ASP A 1 92 ? -25.230 -4.147 21.130 1.00 82.12 92 ASP A O 1
ATOM 729 N N . ILE A 1 93 ? -23.712 -2.554 20.740 1.00 82.94 93 ILE A N 1
ATOM 730 C CA . ILE A 1 93 ? -23.224 -2.495 22.132 1.00 82.94 93 ILE A CA 1
ATOM 731 C C . ILE A 1 93 ? -24.296 -1.934 23.072 1.00 82.94 93 ILE A C 1
ATOM 733 O O . ILE A 1 93 ? -24.375 -2.347 24.232 1.00 82.94 93 ILE A O 1
ATOM 737 N N . PHE A 1 94 ? -25.089 -0.975 22.595 1.00 83.25 94 PHE A N 1
ATOM 738 C CA . PHE A 1 94 ? -26.081 -0.255 23.390 1.00 83.25 94 PHE A CA 1
ATOM 739 C C . PHE A 1 94 ? -27.526 -0.612 23.026 1.00 83.25 94 PHE A C 1
ATOM 741 O O . PHE A 1 94 ? -28.443 0.090 23.462 1.00 83.25 94 PHE A O 1
ATOM 748 N N . GLU A 1 95 ? -27.750 -1.701 22.281 1.00 75.62 95 GLU A N 1
ATOM 749 C CA . GLU A 1 95 ? -29.088 -2.121 21.874 1.00 75.62 95 GLU A CA 1
ATOM 750 C C . GLU A 1 95 ? -29.936 -2.401 23.134 1.00 75.62 95 GLU A C 1
ATOM 752 O O . GLU A 1 95 ? -29.572 -3.238 23.974 1.00 75.62 95 GLU A O 1
ATOM 757 N N . PRO A 1 96 ? -31.061 -1.691 23.341 1.00 60.88 96 PRO A N 1
ATOM 758 C CA . PRO A 1 96 ? -31.860 -1.810 24.553 1.00 60.88 96 PRO A CA 1
ATOM 759 C C . PRO A 1 96 ? -32.703 -3.088 24.489 1.00 60.88 96 PRO A C 1
ATOM 761 O O . PRO A 1 96 ? -33.884 -3.047 24.148 1.00 60.88 96 PRO A O 1
ATOM 764 N N . GLY A 1 97 ? -32.092 -4.239 24.789 1.00 63.56 97 GLY A N 1
ATOM 765 C CA . GLY A 1 97 ? -32.750 -5.510 24.495 1.00 63.56 97 GLY A CA 1
ATOM 766 C C . GLY A 1 97 ? -32.304 -6.779 25.214 1.00 63.56 97 GLY A C 1
ATOM 767 O O . GLY A 1 97 ? -32.709 -7.829 24.738 1.00 63.56 97 GLY A O 1
ATO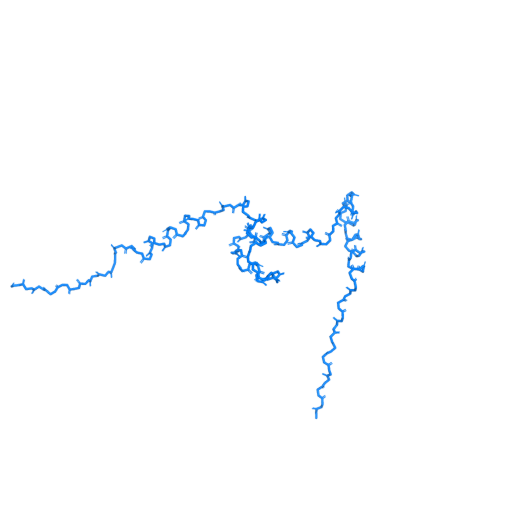M 768 N N . ASN A 1 98 ? -31.544 -6.766 26.325 1.00 54.50 98 ASN A N 1
ATOM 769 C CA . ASN A 1 98 ? -31.556 -7.932 27.244 1.00 54.50 98 ASN A CA 1
ATOM 770 C C . ASN A 1 98 ? -31.011 -7.725 28.674 1.00 54.50 98 ASN A C 1
ATOM 772 O O . ASN A 1 98 ? -30.480 -8.654 29.284 1.00 54.50 98 ASN A O 1
ATOM 776 N N . HIS A 1 99 ? -31.160 -6.538 29.260 1.00 51.19 99 HIS A N 1
ATOM 777 C CA . HIS A 1 99 ? -31.119 -6.424 30.719 1.00 51.19 99 HIS A CA 1
ATOM 778 C C . HIS A 1 99 ? -32.555 -6.425 31.230 1.00 51.19 99 HIS A C 1
ATOM 780 O O . HIS A 1 99 ? -33.118 -5.377 31.540 1.00 51.19 99 HIS A O 1
ATOM 786 N N . SER A 1 100 ? -33.165 -7.613 31.310 1.00 48.50 100 SER A N 1
ATOM 787 C CA . SER A 1 100 ? -34.276 -7.833 32.232 1.00 48.50 100 SER A CA 1
ATOM 788 C C . SER A 1 100 ? -33.727 -7.649 33.647 1.00 48.50 100 SER A C 1
ATOM 790 O O . SER A 1 100 ? -33.312 -8.602 34.306 1.00 48.50 100 SER A O 1
ATOM 792 N N . VAL A 1 101 ? -33.641 -6.393 34.083 1.00 52.03 101 VAL A N 1
ATOM 793 C CA . VAL A 1 101 ? -33.543 -6.071 35.498 1.00 52.03 101 VAL A CA 1
ATOM 794 C C . VAL A 1 101 ? -34.877 -6.514 36.071 1.00 52.03 101 VAL A C 1
ATOM 796 O O . VAL A 1 101 ? -35.908 -5.890 35.829 1.00 52.03 101 VAL A O 1
ATOM 799 N N . ASP A 1 102 ? -34.844 -7.667 36.727 1.00 56.12 102 ASP A N 1
ATOM 800 C CA . ASP A 1 102 ? -35.932 -8.210 37.522 1.00 56.12 102 ASP A CA 1
ATOM 801 C C . ASP A 1 102 ? -36.250 -7.179 38.613 1.00 56.12 102 ASP A C 1
ATOM 803 O O . ASP A 1 102 ? -35.579 -7.087 39.642 1.00 56.12 102 ASP A O 1
ATOM 807 N N . ALA A 1 103 ? -37.193 -6.286 38.313 1.00 57.38 103 ALA A N 1
ATOM 808 C CA . ALA A 1 103 ? -37.686 -5.317 39.269 1.00 57.38 103 ALA A CA 1
ATOM 809 C C . ALA A 1 103 ? -38.591 -6.073 40.255 1.00 57.38 103 ALA A C 1
ATOM 811 O O . ALA A 1 103 ? -39.539 -6.736 39.816 1.00 57.38 103 ALA A O 1
ATOM 812 N N . PRO A 1 104 ? -38.325 -6.005 41.571 1.00 53.97 104 PRO A N 1
ATOM 813 C CA . PRO A 1 104 ? -39.110 -6.736 42.552 1.00 53.97 104 PRO A CA 1
ATOM 814 C C . PRO A 1 104 ? -40.559 -6.240 42.519 1.00 53.97 104 PRO A C 1
ATOM 816 O O . PRO A 1 104 ? -40.825 -5.043 42.629 1.00 53.97 104 PRO A O 1
ATOM 819 N N . ARG A 1 105 ? -41.507 -7.168 42.350 1.00 49.28 105 ARG A N 1
ATOM 820 C CA . ARG A 1 105 ? -42.938 -6.881 42.489 1.00 49.28 105 ARG A CA 1
ATOM 821 C C . ARG A 1 105 ? -43.268 -6.675 43.969 1.00 49.28 105 ARG A C 1
ATOM 823 O O . ARG A 1 105 ? -43.465 -7.647 44.689 1.00 49.28 105 ARG A O 1
ATOM 830 N N . GLU A 1 106 ? -43.362 -5.420 44.397 1.00 50.06 106 GLU A N 1
ATOM 831 C CA . GLU A 1 106 ? -44.225 -5.025 45.516 1.00 50.06 106 GLU A CA 1
ATOM 832 C C . GLU A 1 106 ? -45.641 -4.785 44.975 1.00 50.06 106 GLU A C 1
ATOM 834 O O . GLU A 1 106 ? -45.839 -3.882 44.161 1.00 50.06 106 GLU A O 1
ATOM 839 N N . VAL A 1 107 ? -46.598 -5.658 45.307 1.00 48.72 107 VAL A N 1
ATOM 840 C CA . VAL A 1 107 ? -47.612 -5.517 46.381 1.00 48.72 107 VAL A CA 1
ATOM 841 C C . VAL A 1 107 ? -48.510 -6.753 46.407 1.00 48.72 107 VAL A C 1
ATOM 843 O O . VAL A 1 107 ? -48.947 -7.200 45.323 1.00 48.72 107 VAL A O 1
#

Foldseek 3Di:
DDDDDDPPPPDPPLVVVLVVQLVVCVVVPPDCSVPDDCVVVLVVVLVVCVVVVNDLQVNCVVSVHPDSPVVCVSPVPDPPVPVVVVVVVVCVVPVPPDPPPVDDDDD

Radius of gyration: 25.22 Å; chains: 1; bounding box: 77×39×67 Å

Sequence (107 aa):
MTRAPHASKMSPPRRKVLRNFRSLLKDAGFPDRKEWTTRELRTSFVSLLSDHGIPIEVISRVVGHSGSATTERVYRKKLRPLIAAGAEAMDDIFEPGNHSVDAPREV

pLDDT: mean 70.11, std 14.63, range [42.75, 93.94]